Protein AF-A0A838BMK6-F1 (afdb_monomer_lite)

Structure (mmCIF, N/CA/C/O backbone):
data_AF-A0A838BMK6-F1
#
_entry.id   AF-A0A838BMK6-F1
#
loop_
_atom_site.group_PDB
_atom_site.id
_atom_site.type_symbol
_atom_site.label_atom_id
_atom_site.label_alt_id
_atom_site.label_comp_id
_atom_site.label_asym_id
_atom_site.label_entity_id
_atom_site.label_seq_id
_atom_site.pdbx_PDB_ins_code
_atom_site.Cartn_x
_atom_site.Cartn_y
_atom_site.Cartn_z
_atom_site.occupancy
_atom_site.B_iso_or_equiv
_atom_site.auth_seq_id
_atom_site.auth_comp_id
_atom_site.auth_asym_id
_atom_site.auth_atom_id
_atom_site.pdbx_PDB_model_num
ATOM 1 N N . MET A 1 1 ? 7.032 -16.153 -19.092 1.00 42.25 1 MET A N 1
ATOM 2 C CA . MET A 1 1 ? 7.928 -15.113 -18.547 1.00 42.25 1 MET A CA 1
ATOM 3 C C . MET A 1 1 ? 7.816 -15.211 -17.040 1.00 42.25 1 MET A C 1
ATOM 5 O O . MET A 1 1 ? 6.690 -15.240 -16.571 1.00 42.25 1 MET A O 1
ATOM 9 N N . LEU A 1 2 ? 8.916 -15.369 -16.296 1.00 53.00 2 LEU A N 1
ATOM 10 C CA . LEU A 1 2 ? 8.841 -15.186 -14.845 1.00 53.00 2 LEU A CA 1
ATOM 11 C C . LEU A 1 2 ? 8.746 -13.681 -14.609 1.00 53.00 2 LEU A C 1
ATOM 13 O O . LEU A 1 2 ? 9.739 -12.970 -14.733 1.00 53.00 2 LEU A O 1
ATOM 17 N N . GLU A 1 3 ? 7.537 -13.204 -14.351 1.00 58.59 3 GLU A N 1
ATOM 18 C CA . GLU A 1 3 ? 7.290 -11.869 -13.823 1.00 58.59 3 GLU A CA 1
ATOM 19 C C . GLU A 1 3 ? 7.789 -11.888 -12.378 1.00 58.59 3 GLU A C 1
ATOM 21 O O . GLU A 1 3 ? 7.058 -12.201 -11.444 1.00 58.59 3 GLU A O 1
ATOM 26 N N . THR A 1 4 ? 9.096 -11.706 -12.189 1.00 59.22 4 THR A N 1
ATOM 27 C CA . THR A 1 4 ? 9.661 -11.584 -10.848 1.00 59.22 4 THR A CA 1
ATOM 28 C C . THR A 1 4 ? 9.102 -10.310 -10.241 1.00 59.22 4 THR A C 1
ATOM 30 O O . THR A 1 4 ? 9.473 -9.218 -10.681 1.00 59.22 4 THR A O 1
ATOM 33 N N . GLU A 1 5 ? 8.213 -10.454 -9.255 1.00 61.34 5 GLU A N 1
ATOM 34 C CA . GLU A 1 5 ? 7.794 -9.343 -8.407 1.00 61.34 5 GLU A CA 1
ATOM 35 C C . GLU A 1 5 ? 9.050 -8.567 -7.974 1.00 61.34 5 GLU A C 1
ATOM 37 O O . GLU A 1 5 ? 10.017 -9.174 -7.496 1.00 61.34 5 GLU A O 1
ATOM 42 N N . PRO A 1 6 ? 9.095 -7.241 -8.178 1.00 68.25 6 PRO A N 1
ATOM 43 C CA . PRO A 1 6 ? 10.213 -6.424 -7.747 1.00 68.25 6 PRO A CA 1
ATOM 44 C C . PRO A 1 6 ? 10.515 -6.672 -6.273 1.00 68.25 6 PRO A C 1
ATOM 46 O O . PRO A 1 6 ? 9.621 -6.646 -5.425 1.00 68.25 6 PRO A O 1
ATOM 49 N N . ASN A 1 7 ? 11.793 -6.892 -5.958 1.00 71.75 7 ASN A N 1
ATOM 50 C CA . ASN A 1 7 ? 12.225 -7.067 -4.576 1.00 71.75 7 ASN A CA 1
ATOM 51 C C . ASN A 1 7 ? 11.733 -5.898 -3.714 1.00 71.75 7 ASN A C 1
ATOM 53 O O . ASN A 1 7 ? 11.879 -4.729 -4.080 1.00 71.75 7 ASN A O 1
ATOM 57 N N . SER A 1 8 ? 11.178 -6.215 -2.542 1.00 79.12 8 SER A N 1
ATOM 58 C CA . SER A 1 8 ? 10.585 -5.214 -1.661 1.00 79.12 8 SER A CA 1
ATOM 59 C C . SER A 1 8 ? 11.638 -4.213 -1.161 1.00 79.12 8 SER A C 1
ATOM 61 O O . SER A 1 8 ? 12.410 -4.501 -0.242 1.00 79.12 8 SER A O 1
ATOM 63 N N . GLY A 1 9 ? 11.666 -3.018 -1.753 1.00 89.00 9 GLY A N 1
ATOM 64 C CA . GLY A 1 9 ? 12.496 -1.895 -1.318 1.00 89.00 9 GLY A CA 1
ATOM 65 C C . GLY A 1 9 ? 11.939 -1.192 -0.077 1.00 89.00 9 GLY A C 1
ATOM 66 O O . GLY A 1 9 ? 10.850 -1.507 0.409 1.00 89.00 9 GLY A O 1
ATOM 67 N N . PHE A 1 10 ? 12.669 -0.196 0.436 1.00 92.44 10 PHE A N 1
ATOM 68 C CA . PHE A 1 10 ? 12.232 0.620 1.579 1.00 92.44 10 PHE A CA 1
ATOM 69 C C . PHE A 1 10 ? 10.796 1.150 1.419 1.00 92.44 10 PHE A C 1
ATOM 71 O O . PHE A 1 10 ? 9.978 0.920 2.301 1.00 92.44 10 PHE A O 1
ATOM 78 N N . GLY A 1 11 ? 10.462 1.753 0.270 1.00 91.06 11 GLY A N 1
ATOM 79 C CA . GLY A 1 11 ? 9.128 2.319 0.030 1.00 91.06 11 GLY A CA 1
ATOM 80 C C . GLY A 1 11 ? 7.999 1.286 0.104 1.00 91.06 11 GLY A C 1
ATOM 81 O O . GLY A 1 11 ? 7.014 1.503 0.799 1.00 91.06 11 GLY A O 1
ATOM 82 N N . SER A 1 12 ? 8.16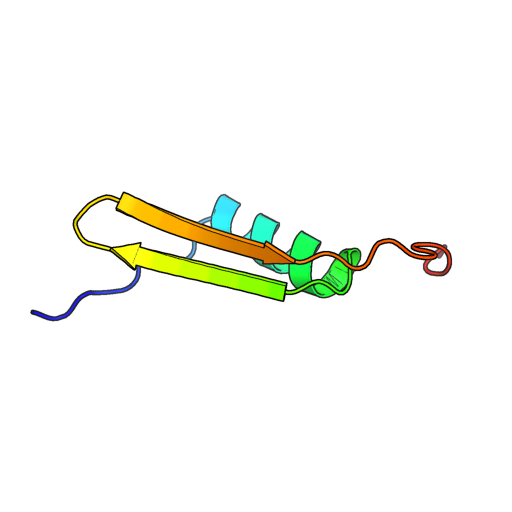5 0.120 -0.532 1.00 89.75 12 SER A N 1
ATOM 83 C CA . SER A 1 12 ? 7.162 -0.960 -0.477 1.00 89.75 12 SER A CA 1
ATOM 84 C C . SER A 1 12 ? 6.974 -1.526 0.937 1.00 89.75 12 SER A C 1
ATOM 86 O O . SER A 1 12 ? 5.858 -1.866 1.328 1.00 89.75 12 SER A O 1
ATOM 88 N N . ARG A 1 13 ? 8.052 -1.573 1.734 1.00 92.19 13 ARG A N 1
ATOM 89 C CA . ARG A 1 13 ? 7.997 -1.997 3.138 1.00 92.19 13 ARG A CA 1
ATOM 90 C C . ARG A 1 13 ? 7.295 -0.959 4.007 1.00 92.19 13 ARG A C 1
ATOM 92 O O . ARG A 1 13 ? 6.455 -1.342 4.813 1.00 92.19 13 ARG A O 1
ATOM 99 N N . LEU A 1 14 ? 7.595 0.324 3.800 1.00 94.62 14 LEU A N 1
ATOM 100 C CA . LEU A 1 14 ? 6.943 1.433 4.494 1.00 94.62 14 LEU A CA 1
ATOM 101 C C . LEU A 1 14 ? 5.436 1.441 4.219 1.00 94.62 14 LEU A C 1
ATOM 103 O O . LEU A 1 14 ? 4.648 1.427 5.158 1.00 94.62 14 LEU A O 1
ATOM 107 N N . LEU A 1 15 ? 5.032 1.363 2.946 1.00 93.81 15 LEU A N 1
ATOM 108 C CA . LEU A 1 15 ? 3.619 1.289 2.568 1.00 93.81 15 LEU A CA 1
ATOM 109 C C . LEU A 1 15 ? 2.929 0.089 3.217 1.00 93.81 15 LEU A C 1
ATOM 111 O O . LEU A 1 15 ? 1.869 0.239 3.817 1.00 93.81 15 LEU A O 1
ATOM 115 N N . ARG A 1 16 ? 3.540 -1.100 3.159 1.00 93.44 16 ARG A N 1
ATOM 116 C CA . ARG A 1 16 ? 2.961 -2.292 3.785 1.00 93.44 16 ARG A CA 1
ATOM 117 C C . ARG A 1 16 ? 2.801 -2.111 5.291 1.00 93.44 16 ARG A C 1
ATOM 119 O O . ARG A 1 16 ? 1.744 -2.447 5.812 1.00 93.44 16 ARG A O 1
ATOM 126 N N . GLN A 1 17 ? 3.803 -1.575 5.984 1.00 94.62 17 GLN A N 1
ATOM 127 C CA . GLN A 1 17 ? 3.723 -1.328 7.422 1.00 94.62 17 GLN A CA 1
ATOM 128 C C . GLN A 1 17 ? 2.608 -0.333 7.761 1.00 94.62 17 GLN A C 1
ATOM 130 O O . GLN A 1 17 ? 1.702 -0.685 8.512 1.00 94.6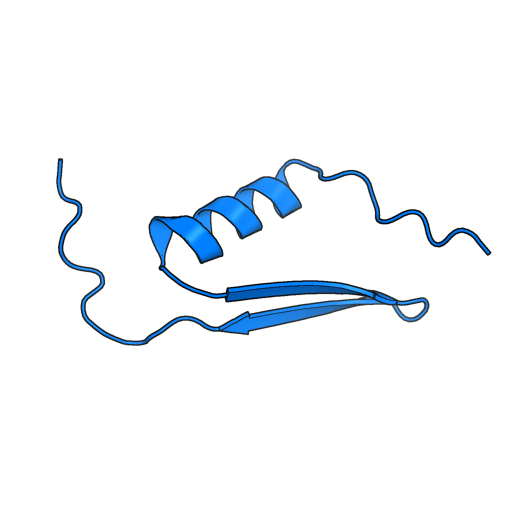2 17 GLN A O 1
ATOM 135 N N . THR A 1 18 ? 2.639 0.866 7.184 1.00 94.81 18 THR A N 1
ATOM 136 C CA . THR A 1 18 ? 1.686 1.926 7.526 1.00 94.81 18 THR A CA 1
ATOM 137 C C . THR A 1 18 ? 0.257 1.532 7.177 1.00 94.81 18 THR A C 1
ATOM 139 O O . THR A 1 18 ? -0.634 1.620 8.017 1.00 94.81 18 THR A O 1
ATOM 142 N N . ILE A 1 19 ? 0.024 1.018 5.967 1.00 95.56 19 ILE A N 1
ATOM 143 C CA . ILE A 1 19 ? -1.331 0.680 5.529 1.00 95.56 19 ILE A CA 1
ATOM 144 C C . ILE A 1 19 ? -1.886 -0.504 6.323 1.00 95.56 19 ILE A C 1
ATOM 146 O O . ILE A 1 19 ? -2.984 -0.404 6.858 1.00 95.56 19 ILE A O 1
ATOM 150 N N . THR A 1 20 ? -1.145 -1.611 6.436 1.00 94.00 20 THR A N 1
ATOM 151 C CA . THR A 1 20 ? -1.709 -2.845 7.016 1.00 94.00 20 THR A CA 1
ATOM 152 C C . THR A 1 20 ? -1.665 -2.888 8.539 1.00 94.00 20 THR A C 1
ATOM 154 O O . THR A 1 20 ? -2.514 -3.537 9.144 1.00 94.00 20 THR A O 1
ATOM 157 N N . ARG A 1 21 ? -0.691 -2.218 9.173 1.00 91.00 21 ARG A N 1
ATOM 158 C CA . ARG A 1 21 ? -0.505 -2.271 10.632 1.00 91.00 21 ARG A CA 1
ATOM 159 C C . ARG A 1 21 ? -1.003 -1.019 11.328 1.00 91.00 21 ARG A C 1
ATOM 161 O O . ARG A 1 21 ? -1.779 -1.132 12.265 1.00 91.00 21 ARG A O 1
ATOM 168 N N . GLU A 1 22 ? -0.559 0.152 10.886 1.00 92.94 22 GLU A N 1
ATOM 169 C CA . GLU A 1 22 ? -0.838 1.410 11.595 1.00 92.94 22 GLU A CA 1
ATOM 170 C C . GLU A 1 22 ? -2.257 1.914 11.308 1.00 92.94 22 GLU A C 1
ATOM 172 O O . GLU A 1 22 ? -2.921 2.437 12.197 1.00 92.94 22 GLU A O 1
ATOM 177 N N . LEU A 1 23 ? -2.746 1.710 10.083 1.00 92.62 23 LEU A N 1
ATOM 178 C CA . LEU A 1 23 ? -4.060 2.183 9.643 1.00 92.62 23 LEU A CA 1
ATOM 179 C C . LEU A 1 23 ? -5.122 1.081 9.555 1.00 92.62 23 LEU A C 1
ATOM 181 O O . LEU A 1 23 ? -6.242 1.357 9.128 1.00 92.62 23 LEU A O 1
ATOM 185 N N . ALA A 1 24 ? -4.777 -0.161 9.921 1.00 92.38 24 ALA A N 1
ATOM 186 C CA . ALA A 1 24 ? -5.652 -1.334 9.807 1.00 92.38 24 ALA A CA 1
ATOM 187 C C . ALA A 1 24 ? -6.334 -1.462 8.424 1.00 92.38 24 ALA A C 1
ATOM 189 O O . ALA A 1 24 ? -7.470 -1.921 8.298 1.00 92.38 24 ALA A O 1
ATOM 190 N N . GLY A 1 25 ? -5.642 -1.011 7.380 1.00 93.81 25 GLY A N 1
ATOM 191 C CA . GLY A 1 25 ? -6.109 -0.989 6.007 1.00 93.81 25 GLY A CA 1
ATOM 192 C C . GLY A 1 25 ? -5.632 -2.183 5.194 1.00 93.81 25 GLY A C 1
ATOM 193 O O . GLY A 1 25 ? -4.988 -3.108 5.689 1.00 93.81 25 GLY A O 1
ATOM 194 N N . GLN A 1 26 ? -5.955 -2.150 3.908 1.00 96.56 26 GLN A N 1
ATOM 195 C CA . GLN A 1 26 ? -5.560 -3.154 2.927 1.00 96.56 26 GLN A CA 1
ATOM 196 C C . GLN A 1 26 ? -4.707 -2.508 1.836 1.00 96.56 26 GLN A C 1
ATOM 198 O O . GLN A 1 26 ? -4.985 -1.389 1.398 1.00 96.56 26 GLN A O 1
ATOM 203 N N . LEU A 1 27 ? -3.671 -3.232 1.414 1.00 95.12 27 LEU A N 1
ATOM 204 C CA . LEU A 1 27 ? -2.742 -2.829 0.366 1.00 95.12 27 LEU A CA 1
ATOM 205 C C . LEU A 1 27 ? -2.631 -3.957 -0.660 1.00 95.12 27 LEU A C 1
ATOM 207 O O . LEU A 1 27 ? -2.140 -5.034 -0.325 1.00 95.12 27 LEU A O 1
ATOM 211 N N . ASP A 1 28 ? -3.034 -3.674 -1.894 1.00 94.25 28 ASP A N 1
ATOM 212 C CA . ASP A 1 28 ? -2.789 -4.523 -3.060 1.00 94.25 28 ASP A CA 1
ATOM 213 C C . ASP A 1 28 ? -1.875 -3.774 -4.036 1.00 94.25 28 ASP A C 1
ATOM 215 O O . ASP A 1 28 ? -2.154 -2.629 -4.400 1.00 94.25 28 ASP A O 1
ATOM 219 N N . ILE A 1 29 ? -0.768 -4.400 -4.434 1.00 90.81 29 ILE A N 1
ATOM 220 C CA . ILE A 1 29 ? 0.193 -3.844 -5.391 1.00 90.81 29 ILE A CA 1
ATOM 221 C C . ILE A 1 29 ? 0.446 -4.902 -6.452 1.00 90.81 29 ILE A C 1
ATOM 223 O O . ILE A 1 29 ? 0.922 -5.991 -6.143 1.00 90.81 29 ILE A O 1
ATOM 227 N N . ARG A 1 30 ? 0.196 -4.539 -7.707 1.00 90.44 30 ARG A N 1
ATOM 228 C CA . ARG A 1 30 ? 0.488 -5.350 -8.884 1.00 90.44 30 ARG A CA 1
ATOM 229 C C . ARG A 1 30 ? 1.449 -4.604 -9.794 1.00 90.44 30 ARG A C 1
ATOM 231 O O . ARG A 1 30 ? 1.292 -3.407 -10.048 1.00 90.44 30 ARG A O 1
ATOM 238 N N . TYR A 1 31 ? 2.462 -5.319 -10.257 1.00 86.75 31 TYR A N 1
ATOM 239 C CA . TYR A 1 31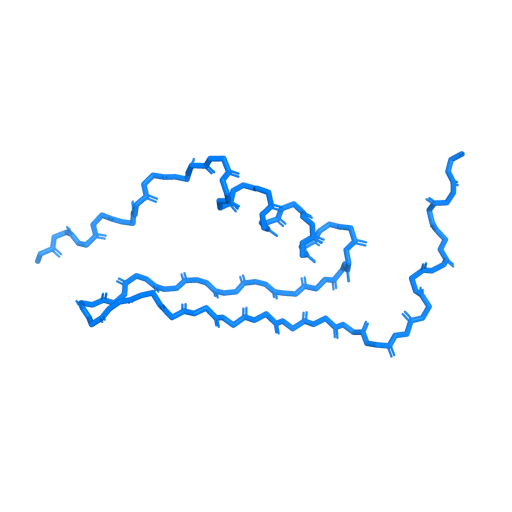 ? 3.452 -4.810 -11.194 1.00 86.75 31 TYR A CA 1
ATOM 240 C C . TYR A 1 31 ? 3.091 -5.316 -12.583 1.00 86.75 31 TYR A C 1
ATOM 242 O O . TYR A 1 31 ? 3.525 -6.387 -12.990 1.00 86.75 31 TYR A O 1
ATOM 250 N N . GLU A 1 32 ? 2.250 -4.549 -13.268 1.00 89.38 32 GLU A N 1
ATOM 251 C CA . GLU A 1 32 ? 1.800 -4.856 -14.620 1.00 89.38 32 GLU A CA 1
ATOM 252 C C . GLU A 1 32 ? 2.821 -4.327 -15.636 1.00 89.38 32 GLU A C 1
ATOM 254 O O . GLU A 1 32 ? 3.647 -3.453 -15.342 1.00 89.38 32 GLU A O 1
ATOM 259 N N . ARG A 1 33 ? 2.748 -4.815 -16.875 1.00 89.25 33 ARG A N 1
ATOM 260 C CA . ARG A 1 33 ? 3.636 -4.366 -17.958 1.00 89.25 33 ARG A CA 1
ATOM 261 C C . ARG A 1 33 ? 3.519 -2.858 -18.220 1.00 89.25 33 ARG A C 1
ATOM 263 O O . ARG A 1 33 ? 4.506 -2.211 -18.559 1.00 89.25 33 ARG A O 1
ATOM 270 N N . GLU A 1 34 ? 2.319 -2.304 -18.077 1.00 93.12 34 GLU A N 1
ATOM 271 C CA . GLU A 1 34 ? 1.997 -0.893 -18.311 1.00 93.12 34 GLU A CA 1
ATOM 272 C C . GLU A 1 34 ? 2.398 0.013 -17.137 1.00 93.12 34 GLU A C 1
ATOM 274 O O . GLU 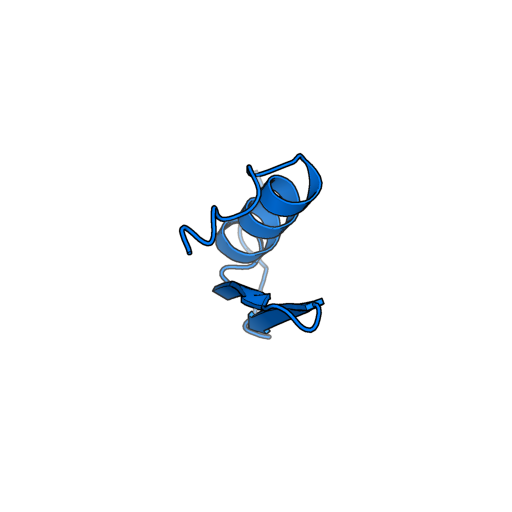A 1 34 ? 2.415 1.237 -17.277 1.00 93.12 34 GLU A O 1
ATOM 279 N N . GLY A 1 35 ? 2.742 -0.572 -15.988 1.00 87.81 35 GLY A N 1
ATOM 280 C CA . GLY A 1 35 ? 3.158 0.152 -14.798 1.00 87.81 35 GLY A CA 1
ATOM 281 C C . GLY A 1 35 ? 2.603 -0.442 -13.508 1.00 87.81 35 GLY A C 1
ATOM 282 O O . GLY A 1 35 ? 2.061 -1.544 -13.460 1.00 87.81 35 GLY A O 1
ATOM 283 N N . VAL A 1 36 ? 2.755 0.314 -12.423 1.00 89.38 36 VAL A N 1
ATOM 284 C CA . VAL A 1 36 ? 2.300 -0.110 -11.097 1.00 89.38 36 VAL A CA 1
ATOM 285 C C . VAL A 1 36 ? 0.807 0.163 -10.943 1.00 89.38 36 VAL A C 1
ATOM 287 O O . VAL A 1 36 ? 0.367 1.309 -11.038 1.00 89.38 36 VAL A O 1
ATOM 290 N N . CYS A 1 37 ? 0.044 -0.877 -10.620 1.00 92.88 37 CYS A N 1
ATOM 291 C CA . CYS A 1 37 ? -1.340 -0.769 -10.179 1.00 92.88 37 CYS A CA 1
ATOM 292 C C . CYS A 1 37 ? -1.397 -0.973 -8.663 1.00 92.88 37 CYS A C 1
ATOM 294 O O . CYS A 1 37 ? -1.051 -2.039 -8.161 1.00 92.88 37 CYS A O 1
ATOM 296 N N . CYS A 1 38 ? -1.828 0.048 -7.924 1.00 92.31 38 CYS A N 1
ATOM 297 C CA . CYS A 1 38 ? -1.900 0.012 -6.464 1.00 92.31 38 CYS A CA 1
ATOM 298 C C . CYS A 1 38 ? -3.312 0.365 -5.997 1.00 92.31 38 CYS A C 1
ATOM 300 O O . CYS A 1 38 ? -3.858 1.390 -6.406 1.00 92.31 38 CYS A O 1
ATOM 302 N N . THR A 1 39 ? -3.881 -0.468 -5.127 1.00 96.88 39 THR A N 1
ATOM 303 C CA . THR A 1 39 ? -5.138 -0.185 -4.430 1.00 96.88 39 THR A CA 1
ATOM 304 C C . THR A 1 39 ? -4.875 -0.090 -2.935 1.00 96.88 39 THR A C 1
ATOM 306 O O . THR A 1 39 ? -4.300 -0.996 -2.329 1.00 96.88 39 THR A O 1
ATOM 309 N N . ILE A 1 40 ? -5.324 1.014 -2.338 1.00 96.50 40 ILE A N 1
ATOM 310 C CA . ILE A 1 40 ? -5.236 1.273 -0.903 1.00 96.50 40 ILE A CA 1
ATOM 311 C C . ILE A 1 40 ? -6.653 1.477 -0.377 1.00 96.50 40 ILE A C 1
ATOM 313 O O . ILE A 1 40 ? -7.366 2.360 -0.851 1.00 96.50 40 ILE A O 1
ATOM 317 N N . ALA A 1 41 ? -7.045 0.686 0.619 1.00 96.31 41 ALA A N 1
ATOM 318 C CA . ALA A 1 41 ? -8.325 0.832 1.303 1.00 96.31 41 ALA A CA 1
ATOM 319 C C . ALA A 1 41 ? -8.091 1.050 2.800 1.00 96.31 41 ALA A C 1
ATOM 321 O O . ALA A 1 41 ? -7.567 0.169 3.480 1.00 96.31 41 ALA A O 1
ATOM 322 N N . ILE A 1 42 ? -8.483 2.223 3.305 1.00 94.69 42 ILE A N 1
ATOM 323 C CA . ILE A 1 42 ? -8.373 2.594 4.721 1.00 94.69 42 ILE A CA 1
ATOM 324 C C . ILE A 1 42 ? -9.779 2.816 5.293 1.00 94.69 42 ILE A C 1
ATOM 326 O O . ILE A 1 42 ? -10.538 3.600 4.715 1.00 94.69 42 ILE A O 1
ATOM 330 N N . PRO A 1 43 ? -10.147 2.170 6.414 1.00 90.81 43 PRO A N 1
ATOM 331 C CA . PRO A 1 43 ? -11.398 2.474 7.097 1.00 90.81 43 PRO A CA 1
ATOM 332 C C . PRO A 1 43 ? -11.363 3.898 7.673 1.00 90.81 43 PRO A C 1
ATOM 334 O O . PRO A 1 43 ? -10.435 4.275 8.384 1.00 90.81 43 PRO A O 1
ATOM 337 N N . LEU A 1 44 ? -12.395 4.693 7.389 1.00 83.50 44 LEU A N 1
ATOM 338 C CA . LEU A 1 44 ? -12.559 6.032 7.960 1.00 83.50 44 LEU A CA 1
ATOM 339 C C . LEU A 1 44 ? -13.392 5.919 9.251 1.00 83.50 44 LEU A C 1
ATOM 341 O O . LEU A 1 44 ? -14.618 5.921 9.217 1.00 83.50 44 LEU A O 1
ATOM 3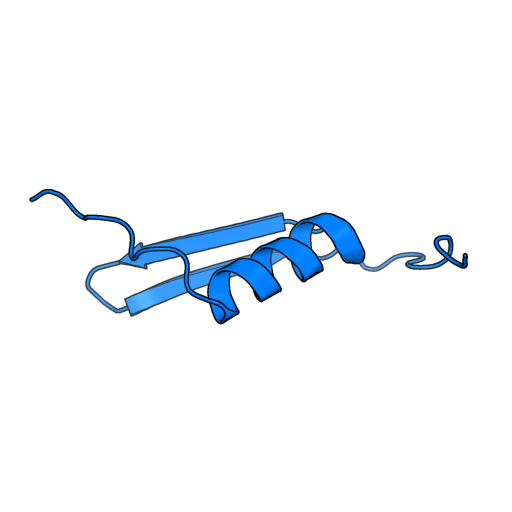45 N N . GLY A 1 45 ? -12.714 5.746 10.386 1.00 75.69 45 GLY A N 1
ATOM 346 C CA . GLY A 1 45 ? -13.280 5.572 11.733 1.00 75.69 45 GLY A CA 1
ATOM 347 C C . GLY A 1 45 ? -12.154 5.514 12.772 1.00 75.69 45 GLY A C 1
ATOM 348 O O . GLY A 1 45 ? -11.001 5.400 12.372 1.00 75.69 45 GLY A O 1
ATOM 349 N N . SER A 1 46 ? -12.455 5.659 14.072 1.00 61.53 46 SER A N 1
ATOM 350 C CA . SER A 1 46 ? -11.493 6.001 15.140 1.00 61.53 46 SER A CA 1
ATOM 351 C C . SER A 1 46 ? -10.144 5.270 15.066 1.00 61.53 46 SER A C 1
ATOM 353 O O . SER A 1 46 ? -9.939 4.242 15.709 1.00 61.53 46 SER A O 1
ATOM 355 N N . ALA A 1 47 ? -9.177 5.888 14.386 1.00 59.81 47 ALA A N 1
ATOM 356 C CA . ALA A 1 47 ? -7.745 5.669 14.560 1.00 59.81 47 ALA A CA 1
ATOM 357 C C . ALA A 1 47 ? -7.303 6.238 15.924 1.00 59.81 47 ALA A C 1
ATOM 359 O O . ALA A 1 47 ? -6.417 7.080 16.027 1.00 59.81 47 ALA A O 1
ATOM 360 N N . GLY A 1 48 ? -8.001 5.835 16.982 1.00 61.62 48 GLY A N 1
ATOM 361 C CA . GLY A 1 48 ? -7.829 6.311 18.341 1.00 61.62 48 GLY A CA 1
ATOM 362 C C . GLY A 1 48 ? -7.899 5.128 19.283 1.00 61.62 48 GLY A C 1
ATOM 363 O O . GLY A 1 48 ? -8.949 4.909 19.867 1.00 61.62 48 GLY A O 1
ATOM 364 N N . GLN A 1 49 ? -6.813 4.350 19.350 1.00 56.97 49 GLN A N 1
ATOM 365 C CA . GLN A 1 49 ? -6.313 3.695 20.56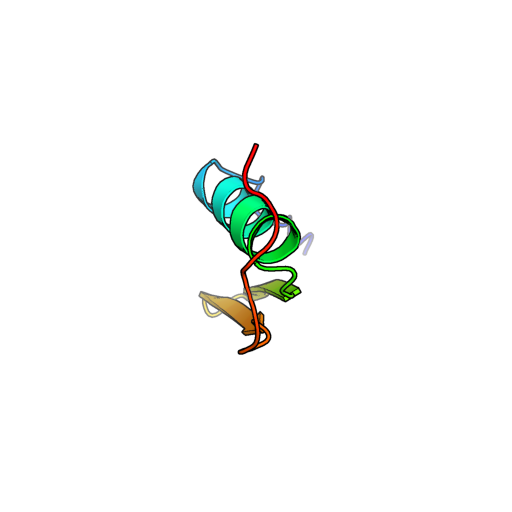9 1.00 56.97 49 GLN A CA 1
ATOM 366 C C . GLN A 1 49 ? -5.044 2.874 20.263 1.00 56.97 49 GLN A C 1
ATOM 368 O O . GLN A 1 49 ? -5.049 1.656 20.395 1.00 56.97 49 GLN A O 1
ATOM 373 N N . GLN A 1 50 ? -3.942 3.516 19.877 1.00 59.03 50 GLN A N 1
ATOM 374 C CA . GLN A 1 50 ? -2.609 3.029 20.265 1.00 59.03 50 GLN A CA 1
ATOM 375 C C . GLN A 1 50 ? -1.761 4.237 20.665 1.00 59.03 50 GLN A C 1
ATOM 377 O O . GLN A 1 50 ? -0.832 4.641 19.976 1.00 59.03 50 GLN A O 1
ATOM 382 N N . ALA A 1 51 ? -2.155 4.853 21.781 1.00 46.75 51 ALA A N 1
ATOM 383 C CA . ALA A 1 51 ? -1.220 5.585 22.618 1.00 46.75 51 ALA A CA 1
ATOM 384 C C . ALA A 1 51 ? -0.479 4.541 23.468 1.00 46.75 51 ALA A C 1
ATOM 386 O O . ALA A 1 51 ? -1.125 3.765 24.178 1.00 46.75 51 ALA A O 1
ATOM 387 N N . ALA A 1 52 ? 0.843 4.494 23.328 1.00 41.84 52 ALA A N 1
ATOM 388 C CA . ALA A 1 52 ? 1.730 3.977 24.364 1.00 41.84 52 ALA A CA 1
ATOM 389 C C . ALA A 1 52 ? 2.117 5.139 25.284 1.00 41.84 52 ALA A C 1
ATOM 391 O O . ALA A 1 52 ? 2.275 6.263 24.749 1.00 41.84 52 ALA A O 1
#

pLDDT: mean 82.34, std 16.27, range [41.84, 96.88]

Radius of gyration: 13.92 Å; chains: 1; bounding box: 26×22×43 Å

Foldseek 3Di:
DPPPDPDQDPVNVVCCCCQCPQQVWDWDWDQDPVGIDIDIGGDPDPSPPDDD

Organism: NCBI:txid2754695

Sequence (52 aa):
MLETEPNSGFGSRLLRQTITRELAGQLDIRYEREGVCCTIAIPLGSAGQQAA

Secondary structure (DSSP, 8-state):
---------HHHHHHHHIIIIIS--EEEEEEETTEEEEEEE---S-------